Protein AF-A0A6B3H636-F1 (afdb_monomer_lite)

Structure (mmCIF, N/CA/C/O backbone):
data_AF-A0A6B3H636-F1
#
_entry.id   AF-A0A6B3H636-F1
#
loop_
_atom_site.group_PDB
_atom_site.id
_atom_site.type_symbol
_atom_site.label_atom_id
_atom_site.label_alt_id
_atom_site.label_comp_id
_atom_site.label_asym_id
_atom_site.label_entity_id
_atom_site.label_seq_id
_atom_site.pdbx_PDB_ins_code
_atom_site.Cartn_x
_atom_site.Cartn_y
_atom_site.Cartn_z
_atom_site.occupancy
_atom_site.B_iso_or_equiv
_atom_site.auth_seq_id
_atom_site.auth_comp_id
_atom_site.auth_asym_id
_atom_site.auth_atom_id
_atom_site.pdbx_PDB_model_num
ATOM 1 N N . MET A 1 1 ? 4.427 44.974 26.301 1.00 43.59 1 MET A N 1
ATOM 2 C CA . MET A 1 1 ? 3.365 44.247 25.573 1.00 43.59 1 MET A CA 1
ATOM 3 C C . MET A 1 1 ? 3.700 44.302 24.095 1.00 43.59 1 MET A C 1
ATOM 5 O O . MET A 1 1 ? 3.532 45.349 23.490 1.00 43.59 1 MET A O 1
ATOM 9 N N . THR A 1 2 ? 4.254 43.231 23.536 1.00 42.25 2 THR A N 1
ATOM 10 C CA . THR A 1 2 ? 4.527 43.109 22.096 1.00 42.25 2 THR A CA 1
ATOM 11 C C . THR A 1 2 ? 3.537 42.108 21.519 1.00 42.25 2 THR A C 1
ATOM 13 O O . THR A 1 2 ? 3.546 40.934 21.880 1.00 42.25 2 THR A O 1
ATOM 16 N N . THR A 1 3 ? 2.635 42.587 20.668 1.00 50.12 3 THR A N 1
ATOM 17 C CA . THR A 1 3 ? 1.655 41.774 19.948 1.00 50.12 3 THR A CA 1
ATOM 18 C C . THR A 1 3 ? 2.281 41.279 18.646 1.00 50.12 3 THR A C 1
ATOM 20 O O . THR A 1 3 ? 2.582 42.063 17.750 1.00 50.12 3 THR A O 1
ATOM 23 N N . SER A 1 4 ? 2.497 39.967 18.541 1.00 51.62 4 SER A N 1
ATOM 24 C CA . SER A 1 4 ? 2.911 39.329 17.290 1.00 51.62 4 SER A CA 1
ATOM 25 C C . SER A 1 4 ? 1.663 38.939 16.499 1.00 51.62 4 SER A C 1
ATOM 27 O O . SER A 1 4 ? 0.868 38.117 16.954 1.00 51.62 4 SER A O 1
ATOM 29 N N . THR A 1 5 ? 1.462 39.557 15.336 1.00 58.59 5 THR A N 1
ATOM 30 C CA . THR A 1 5 ? 0.376 39.203 14.411 1.00 58.59 5 THR A CA 1
ATOM 31 C C . THR A 1 5 ? 0.825 38.016 13.562 1.00 58.59 5 THR A C 1
ATOM 33 O O . THR A 1 5 ? 1.778 38.131 12.796 1.00 58.59 5 THR A O 1
ATOM 36 N N . THR A 1 6 ? 0.148 36.873 13.694 1.00 61.66 6 THR A N 1
ATOM 37 C CA . THR A 1 6 ? 0.390 35.689 12.852 1.00 61.66 6 THR A CA 1
ATOM 38 C C . THR A 1 6 ? -0.401 35.822 11.553 1.00 61.66 6 THR A C 1
ATOM 40 O O . THR A 1 6 ? -1.625 35.921 11.583 1.00 61.66 6 THR A O 1
ATOM 43 N N . ALA A 1 7 ? 0.29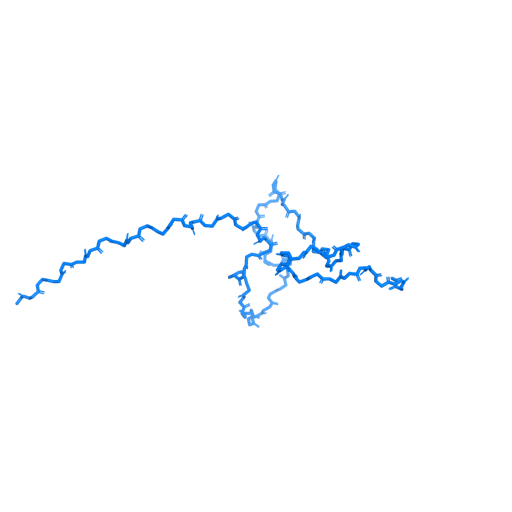3 35.833 10.413 1.00 66.88 7 ALA A N 1
ATOM 44 C CA . ALA A 1 7 ? -0.333 35.790 9.094 1.00 66.88 7 ALA A CA 1
ATOM 45 C C . ALA A 1 7 ? -0.911 34.386 8.806 1.00 66.88 7 ALA A C 1
ATOM 47 O O . ALA A 1 7 ? -0.315 33.392 9.233 1.00 66.88 7 ALA A O 1
ATOM 48 N N . PRO A 1 8 ? -2.041 34.273 8.083 1.00 65.75 8 PRO A N 1
ATOM 49 C CA . PRO A 1 8 ? -2.612 32.978 7.730 1.00 65.75 8 PRO A CA 1
ATOM 50 C C . PRO A 1 8 ? -1.678 32.200 6.784 1.00 65.75 8 PRO A C 1
ATOM 52 O O .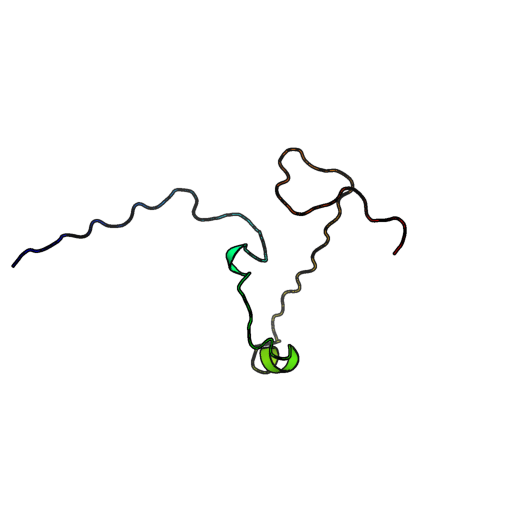 PRO A 1 8 ? -1.024 32.805 5.929 1.00 65.75 8 PRO A O 1
ATOM 55 N N . PRO A 1 9 ? -1.592 30.864 6.918 1.00 66.56 9 PRO A N 1
ATOM 56 C CA . PRO A 1 9 ? -0.723 30.055 6.075 1.00 66.56 9 PRO A CA 1
ATOM 57 C C . PRO A 1 9 ? -1.196 30.087 4.616 1.00 66.56 9 PRO A C 1
ATOM 59 O O . PRO A 1 9 ? -2.384 29.964 4.326 1.00 66.56 9 PRO A O 1
ATOM 62 N N . ALA A 1 10 ? -0.251 30.235 3.687 1.00 71.94 10 ALA A N 1
ATOM 63 C CA . ALA A 1 10 ? -0.529 30.187 2.257 1.00 71.94 10 ALA A CA 1
ATOM 64 C C . ALA A 1 10 ? -0.981 28.776 1.838 1.00 71.94 10 ALA A C 1
ATOM 66 O O . ALA A 1 10 ? -0.260 27.798 2.062 1.00 71.94 10 ALA A O 1
ATOM 67 N N . VAL A 1 11 ? -2.152 28.679 1.199 1.00 67.62 11 VAL A N 1
ATOM 68 C CA . VAL A 1 11 ? -2.678 27.426 0.637 1.00 67.62 11 VAL A CA 1
ATOM 69 C C . VAL A 1 11 ? -1.790 27.003 -0.530 1.00 67.62 11 VAL A C 1
ATOM 71 O O . VAL A 1 11 ? -1.610 27.748 -1.495 1.00 67.62 11 VAL A O 1
ATOM 74 N N . ARG A 1 12 ? -1.188 25.814 -0.431 1.00 58.00 12 ARG A N 1
ATOM 75 C CA . ARG A 1 12 ? -0.318 25.283 -1.485 1.00 58.00 12 ARG A CA 1
ATOM 76 C C . ARG A 1 12 ? -1.182 24.596 -2.549 1.00 58.00 12 ARG A C 1
ATOM 78 O O . ARG A 1 12 ? -1.975 23.738 -2.186 1.00 58.00 12 ARG A O 1
ATOM 85 N N . PRO A 1 13 ? -0.985 24.875 -3.850 1.00 58.47 13 PRO A N 1
ATOM 86 C CA . PRO A 1 13 ? -1.849 24.398 -4.941 1.00 58.47 13 PRO A CA 1
ATOM 87 C C . PRO A 1 13 ? -1.797 22.881 -5.209 1.00 58.47 13 PRO A C 1
ATOM 89 O O . PRO A 1 13 ? -2.394 22.404 -6.166 1.00 58.47 13 PRO A O 1
ATOM 92 N N . TYR A 1 14 ? -1.100 22.114 -4.370 1.00 55.59 14 TYR A N 1
ATOM 93 C CA . TYR A 1 14 ? -1.002 20.661 -4.461 1.00 55.59 14 TYR A CA 1
ATOM 94 C C . TYR A 1 14 ? -1.385 20.029 -3.120 1.00 55.59 14 TYR A C 1
ATOM 96 O O . TYR A 1 14 ? -0.564 19.399 -2.451 1.00 55.59 14 TYR A O 1
ATOM 104 N N . GLU A 1 15 ? -2.649 20.192 -2.733 1.00 53.09 15 GLU A N 1
ATOM 105 C CA . GLU A 1 15 ? -3.306 19.389 -1.695 1.00 53.09 15 GLU A CA 1
ATOM 106 C C . GLU A 1 15 ? -3.607 17.983 -2.250 1.00 53.09 15 GLU A C 1
ATOM 108 O O . GLU A 1 15 ? -4.745 17.587 -2.452 1.00 53.09 15 GLU A O 1
ATOM 113 N N . SER A 1 16 ? -2.548 17.225 -2.552 1.00 49.97 16 SER A N 1
ATOM 114 C CA . SER A 1 16 ? -2.541 15.755 -2.660 1.00 49.97 16 SER A CA 1
ATOM 115 C C . SER A 1 16 ? -3.666 15.074 -3.466 1.00 49.97 16 SER A C 1
ATOM 117 O O . SER A 1 16 ? -4.687 14.680 -2.914 1.00 49.97 16 SER A O 1
ATOM 119 N N . TYR A 1 17 ? -3.387 14.719 -4.725 1.00 48.25 17 TYR A N 1
ATOM 120 C CA . TYR A 1 17 ? -4.021 13.555 -5.366 1.00 48.25 17 TYR A CA 1
ATOM 121 C C . TYR A 1 17 ? -2.945 12.556 -5.797 1.00 48.25 17 TYR A C 1
ATOM 123 O O . TYR A 1 17 ? -2.659 12.356 -6.973 1.00 48.25 17 TYR A O 1
ATOM 131 N N . VAL A 1 18 ? -2.296 11.943 -4.808 1.00 50.47 18 VAL A N 1
ATOM 132 C CA . VAL A 1 18 ? -1.530 10.716 -5.030 1.00 50.47 18 VAL A CA 1
ATOM 133 C C . VAL A 1 18 ? -2.273 9.622 -4.290 1.00 50.47 18 VAL A C 1
ATOM 135 O O . VAL A 1 18 ? -2.265 9.583 -3.061 1.00 50.47 18 VAL A O 1
ATOM 138 N N . TYR A 1 19 ? -2.916 8.739 -5.050 1.00 55.69 19 TYR A N 1
ATOM 139 C CA . TYR A 1 19 ? -3.546 7.509 -4.569 1.00 55.69 19 TYR A CA 1
ATOM 140 C C . TYR A 1 19 ? -2.458 6.492 -4.163 1.00 55.69 19 TYR A C 1
ATOM 142 O O . TYR A 1 19 ? -2.373 5.385 -4.678 1.00 55.69 19 TYR A O 1
ATOM 150 N N . ALA A 1 20 ? -1.546 6.894 -3.278 1.00 58.88 20 ALA A N 1
ATOM 151 C CA . ALA A 1 20 ? -0.593 5.996 -2.649 1.00 58.88 20 ALA A CA 1
ATOM 152 C C . ALA A 1 20 ? -1.233 5.545 -1.342 1.00 58.88 20 ALA A C 1
ATOM 154 O O . ALA A 1 20 ? -1.048 6.177 -0.306 1.00 58.88 20 ALA A O 1
ATOM 155 N N . TYR A 1 21 ? -2.046 4.494 -1.401 1.00 61.47 21 TYR A N 1
ATOM 156 C CA . TYR A 1 21 ? -2.364 3.717 -0.212 1.00 61.47 21 TYR A CA 1
ATOM 157 C C . TYR A 1 21 ? -1.390 2.530 -0.159 1.00 61.47 21 TYR A C 1
ATOM 159 O O . TYR A 1 21 ? -1.310 1.801 -1.145 1.00 61.47 21 TYR A O 1
ATOM 167 N N . PRO A 1 22 ? -0.634 2.329 0.936 1.00 65.62 22 PRO A N 1
ATOM 168 C CA . PRO A 1 22 ? -0.529 3.188 2.114 1.00 65.62 22 PRO A CA 1
ATOM 169 C C . PRO A 1 22 ? 0.305 4.443 1.811 1.00 65.62 22 PRO A C 1
ATOM 171 O O . PRO A 1 22 ? 1.318 4.376 1.110 1.00 65.62 22 PRO A O 1
ATOM 174 N N . HIS A 1 23 ? -0.086 5.590 2.370 1.00 68.00 23 HIS A N 1
ATOM 175 C CA . HIS A 1 23 ? 0.681 6.825 2.195 1.00 68.00 23 HIS A CA 1
ATOM 176 C C . HIS A 1 23 ? 2.042 6.687 2.885 1.00 68.00 23 HIS A C 1
ATOM 178 O O . HIS A 1 23 ? 2.159 6.000 3.897 1.00 68.00 23 HIS A O 1
ATOM 184 N N . LYS A 1 24 ? 3.082 7.376 2.403 1.00 64.94 24 LYS A N 1
ATOM 185 C CA . LYS A 1 24 ? 4.427 7.293 3.009 1.00 64.94 24 LYS A CA 1
ATOM 186 C C . LYS A 1 24 ? 4.447 7.624 4.511 1.00 64.94 24 LYS A C 1
ATOM 188 O O . LYS A 1 24 ? 5.314 7.147 5.228 1.00 64.94 24 LYS A O 1
ATOM 193 N N . THR A 1 25 ? 3.487 8.419 4.989 1.00 68.69 25 THR A N 1
ATOM 194 C CA . THR A 1 25 ? 3.344 8.764 6.416 1.00 68.69 25 THR A CA 1
ATOM 195 C C . THR A 1 25 ? 2.631 7.692 7.239 1.00 68.69 25 THR A C 1
ATOM 197 O O . THR A 1 25 ? 2.574 7.815 8.457 1.00 68.69 25 THR A O 1
ATOM 200 N N . ALA A 1 26 ? 2.068 6.660 6.607 1.00 77.44 26 ALA A N 1
ATOM 201 C CA . ALA A 1 26 ? 1.490 5.517 7.306 1.00 77.44 26 ALA A CA 1
ATOM 202 C C . ALA A 1 26 ? 2.578 4.654 7.968 1.00 77.44 26 ALA A C 1
ATOM 204 O O . ALA A 1 26 ? 2.309 3.975 8.957 1.00 77.44 26 ALA A O 1
ATOM 205 N N . TYR A 1 27 ? 3.813 4.703 7.461 1.00 76.38 27 TYR A N 1
ATOM 206 C CA . TYR A 1 27 ? 4.934 3.970 8.033 1.00 76.38 27 TYR A CA 1
ATOM 207 C C . TYR A 1 27 ? 5.499 4.712 9.246 1.00 76.38 27 TYR A C 1
ATOM 209 O O . TYR A 1 27 ? 6.016 5.824 9.136 1.00 76.38 27 TYR A O 1
ATOM 217 N N . ARG A 1 28 ? 5.429 4.066 10.410 1.00 82.75 28 ARG A N 1
ATOM 218 C CA . ARG A 1 28 ? 6.095 4.495 11.643 1.00 82.75 28 ARG A CA 1
ATOM 219 C C . ARG A 1 28 ? 6.679 3.283 12.365 1.00 82.75 28 ARG A C 1
ATOM 221 O O . ARG A 1 28 ? 6.153 2.180 12.191 1.00 82.75 28 ARG A O 1
ATOM 228 N N . PRO A 1 29 ? 7.717 3.458 13.199 1.00 84.44 29 PRO A N 1
ATOM 229 C CA . PRO A 1 29 ? 8.117 2.418 14.133 1.00 84.44 29 PRO A CA 1
ATOM 230 C C . PRO A 1 29 ? 6.912 1.976 14.972 1.00 84.44 29 PRO A C 1
ATOM 232 O O . PRO A 1 29 ? 6.172 2.813 15.490 1.00 84.44 29 PRO A O 1
ATOM 235 N N . LEU A 1 30 ? 6.714 0.664 15.088 1.00 84.25 30 LEU A N 1
ATOM 236 C CA . LEU A 1 30 ? 5.682 0.064 15.929 1.00 84.25 30 LEU A CA 1
ATOM 237 C C . LEU A 1 30 ? 6.387 -0.789 16.999 1.00 84.25 30 LEU A C 1
ATOM 239 O O . LEU A 1 30 ? 6.773 -1.917 16.685 1.00 84.25 30 LEU A O 1
ATOM 243 N N . PRO A 1 31 ? 6.641 -0.245 18.209 1.00 82.94 31 PRO A N 1
ATOM 244 C CA . PRO A 1 31 ? 7.473 -0.896 19.226 1.00 82.94 31 PRO A CA 1
ATOM 245 C C . PRO A 1 31 ? 6.830 -2.156 19.809 1.00 82.94 31 PRO A C 1
ATOM 247 O O . PRO A 1 31 ? 7.465 -3.205 19.838 1.00 82.94 31 PRO A O 1
ATOM 250 N N . ASP A 1 32 ? 5.555 -2.064 20.188 1.00 88.19 32 ASP A N 1
ATOM 251 C CA . ASP A 1 32 ? 4.867 -3.122 20.942 1.00 88.19 32 ASP A CA 1
ATOM 252 C C . ASP A 1 32 ? 4.364 -4.269 20.055 1.00 88.19 32 ASP A C 1
ATOM 254 O O . ASP A 1 32 ? 4.082 -5.353 20.551 1.00 88.19 32 ASP A O 1
ATOM 258 N N . ARG A 1 33 ? 4.261 -4.029 18.735 1.00 86.56 33 ARG A N 1
ATOM 259 C CA . ARG A 1 33 ? 3.821 -4.990 17.701 1.00 86.56 33 ARG A CA 1
ATOM 260 C C . ARG A 1 33 ? 2.646 -5.872 18.169 1.00 86.56 33 ARG A C 1
ATOM 262 O O . ARG A 1 33 ? 2.782 -7.097 18.184 1.00 86.56 33 ARG A O 1
ATOM 269 N N . PRO A 1 34 ? 1.504 -5.270 18.554 1.00 89.88 34 PRO A N 1
ATOM 270 C CA . PRO A 1 34 ? 0.373 -6.025 19.080 1.00 89.88 34 PRO A CA 1
ATOM 271 C C . PRO A 1 34 ? -0.132 -7.046 18.058 1.00 89.88 34 PRO A C 1
ATOM 273 O O . PRO A 1 34 ? 0.005 -6.856 16.843 1.00 89.88 34 PRO A O 1
ATOM 276 N N . ALA A 1 35 ? -0.758 -8.117 18.544 1.00 92.44 35 ALA A N 1
ATOM 277 C CA . ALA A 1 35 ? -1.368 -9.099 17.662 1.00 92.44 35 ALA A CA 1
ATOM 278 C C . ALA A 1 35 ? -2.476 -8.439 16.826 1.00 92.44 35 ALA A C 1
ATOM 280 O O . ALA A 1 35 ? -3.319 -7.711 17.351 1.00 92.44 35 ALA A O 1
ATOM 281 N N . LEU A 1 36 ? -2.529 -8.742 15.524 1.00 89.12 36 LEU A N 1
ATOM 282 C CA . LEU A 1 36 ? -3.518 -8.143 14.618 1.00 89.12 36 LEU A CA 1
ATOM 283 C C . LEU A 1 36 ? -4.958 -8.374 15.101 1.00 89.12 36 LEU A C 1
ATOM 285 O O . LEU A 1 36 ? -5.797 -7.486 14.993 1.00 89.12 36 LEU A O 1
ATOM 289 N N . ARG A 1 37 ? -5.226 -9.549 15.688 1.00 92.38 37 ARG A N 1
ATOM 290 C CA . ARG A 1 37 ? -6.537 -9.896 16.255 1.00 92.38 37 ARG A CA 1
ATOM 291 C C . ARG A 1 37 ? -6.965 -8.933 17.362 1.00 92.38 37 ARG A C 1
ATOM 293 O O . ARG A 1 37 ? -8.137 -8.587 17.431 1.00 92.38 37 ARG A O 1
ATOM 300 N N . GLU A 1 38 ? -6.033 -8.538 18.223 1.00 93.19 38 GLU A N 1
ATOM 301 C CA . GLU A 1 38 ? -6.292 -7.614 19.332 1.00 93.19 38 GLU A CA 1
ATOM 302 C C . GLU A 1 38 ? -6.500 -6.198 18.803 1.00 93.19 38 GLU A C 1
ATOM 304 O O . GLU A 1 38 ? -7.464 -5.540 19.184 1.00 93.19 38 GLU A O 1
ATOM 309 N N . LEU A 1 39 ? -5.669 -5.779 17.842 1.00 89.56 39 LEU A N 1
ATOM 310 C CA . LEU A 1 39 ? -5.797 -4.484 17.174 1.00 89.56 39 LEU A CA 1
ATOM 311 C C . LEU A 1 39 ? -7.162 -4.314 16.480 1.00 89.56 39 LEU A C 1
ATOM 313 O O . LEU A 1 39 ? -7.725 -3.230 16.492 1.00 89.56 39 LEU A O 1
ATOM 317 N N . TRP A 1 40 ? -7.700 -5.386 15.893 1.00 90.94 40 TRP A N 1
ATOM 318 C CA . TRP A 1 40 ? -8.960 -5.387 15.134 1.00 90.94 40 TRP A CA 1
ATOM 319 C C . TRP A 1 40 ? -10.198 -5.780 15.954 1.00 90.94 40 TRP A C 1
ATOM 321 O O . TRP A 1 40 ? -11.287 -5.964 15.396 1.00 90.94 40 TRP A O 1
ATOM 331 N N . ALA A 1 41 ? -10.064 -5.985 17.266 1.00 94.62 41 ALA A N 1
ATOM 332 C CA . ALA A 1 41 ? -11.156 -6.513 18.081 1.00 94.62 41 ALA A CA 1
ATOM 333 C C . ALA A 1 41 ? -12.372 -5.570 18.117 1.00 94.62 41 ALA A C 1
ATOM 335 O O . ALA A 1 41 ? -13.503 -6.052 18.050 1.00 94.62 41 ALA A O 1
ATOM 336 N N . ALA A 1 42 ? -12.128 -4.256 18.171 1.00 93.44 42 ALA A N 1
ATOM 337 C CA . ALA A 1 42 ? -13.149 -3.216 18.322 1.00 93.44 42 ALA A CA 1
ATOM 338 C C . ALA A 1 42 ? -13.481 -2.450 17.025 1.00 93.44 42 ALA A C 1
ATOM 340 O O . ALA A 1 42 ? -14.360 -1.592 17.039 1.00 93.44 42 ALA A O 1
ATOM 341 N N . GLU A 1 43 ? -12.798 -2.744 15.917 1.00 91.81 43 GLU A N 1
ATOM 342 C CA . GLU A 1 43 ? -13.028 -2.053 14.644 1.00 91.81 43 GLU A CA 1
ATOM 343 C C . GLU A 1 43 ? -14.354 -2.502 13.994 1.00 91.81 43 GLU A C 1
ATOM 345 O O . GLU A 1 43 ? -14.663 -3.703 14.025 1.00 91.81 43 GLU A O 1
ATOM 350 N N . PRO A 1 44 ? -15.132 -1.586 13.380 1.00 90.75 44 PRO A N 1
ATOM 351 C CA . PRO A 1 44 ? -16.297 -1.934 12.566 1.00 90.75 44 PRO A CA 1
ATOM 352 C C . PRO A 1 44 ? -15.908 -2.833 11.381 1.00 90.75 44 PRO A C 1
ATOM 354 O O . PRO A 1 44 ? -14.901 -2.603 10.713 1.00 90.75 44 PRO A O 1
ATOM 357 N N . LYS A 1 45 ? -16.698 -3.883 11.120 1.00 91.31 45 LYS A N 1
ATOM 358 C CA . LYS A 1 45 ? -16.416 -4.905 10.080 1.00 91.31 45 LYS A CA 1
ATOM 359 C C . LYS A 1 45 ? -17.518 -5.021 9.030 1.00 91.31 45 LYS A C 1
ATOM 361 O O . LYS A 1 45 ? -17.498 -5.931 8.209 1.00 91.31 45 LYS A O 1
ATOM 366 N N . ASP A 1 46 ? -18.482 -4.118 9.080 1.00 92.00 46 ASP A N 1
ATOM 367 C CA . ASP A 1 46 ? -19.598 -4.005 8.145 1.00 92.00 46 ASP A CA 1
ATOM 368 C C . ASP A 1 46 ? -19.206 -3.314 6.827 1.00 92.00 46 ASP A C 1
ATOM 370 O O . ASP A 1 46 ? -19.888 -3.498 5.821 1.00 92.00 46 ASP A O 1
ATOM 374 N N . ALA A 1 47 ? -18.079 -2.594 6.800 1.00 85.31 47 ALA A N 1
ATOM 375 C CA . ALA A 1 47 ? -17.498 -2.010 5.593 1.00 85.31 47 ALA A CA 1
ATOM 376 C C . ALA A 1 47 ? -15.959 -2.088 5.613 1.00 85.31 47 ALA A C 1
ATOM 378 O O . ALA A 1 47 ? -15.281 -1.228 6.171 1.00 85.31 47 ALA A O 1
ATOM 379 N N . LEU A 1 48 ? -15.398 -3.129 4.986 1.00 85.12 48 LEU A N 1
ATOM 380 C CA . LEU A 1 48 ? -13.951 -3.359 4.914 1.00 85.12 48 LEU A CA 1
ATOM 381 C C . LEU A 1 48 ? -13.402 -3.095 3.509 1.00 85.12 48 LEU A C 1
ATOM 383 O O . LEU A 1 48 ? -13.993 -3.499 2.510 1.00 85.12 48 LEU A O 1
ATOM 387 N N . SER A 1 49 ? -12.215 -2.493 3.455 1.00 82.38 49 SER A N 1
ATOM 388 C CA . SER A 1 49 ? -11.427 -2.321 2.232 1.00 82.38 49 SER A CA 1
ATOM 389 C C . SER A 1 49 ? -10.174 -3.186 2.309 1.00 82.38 49 SER A C 1
ATOM 391 O O . SER A 1 49 ? -9.439 -3.129 3.295 1.00 82.38 49 SER A O 1
ATOM 393 N N . LEU A 1 50 ? -9.911 -3.973 1.264 1.00 82.25 50 LEU A N 1
ATOM 394 C CA . LEU A 1 50 ? -8.712 -4.802 1.161 1.00 82.25 50 LEU A CA 1
ATOM 395 C C . LEU A 1 50 ? -7.717 -4.169 0.191 1.00 82.25 50 LEU A C 1
ATOM 397 O O . LEU A 1 50 ? -8.036 -3.917 -0.968 1.00 82.25 50 LEU A O 1
ATOM 401 N N . 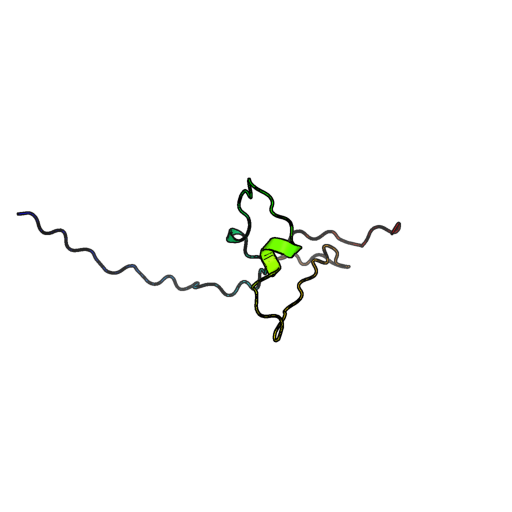TYR A 1 51 ? -6.493 -3.966 0.665 1.00 83.88 51 TYR A N 1
ATOM 402 C CA . TYR A 1 51 ? -5.362 -3.581 -0.166 1.00 83.88 51 TYR A CA 1
ATOM 403 C C . TYR A 1 51 ? -4.379 -4.744 -0.259 1.00 83.88 51 TYR A C 1
ATOM 405 O O . TYR A 1 51 ? -3.882 -5.227 0.759 1.00 83.88 51 TYR A O 1
ATOM 413 N N . LEU A 1 52 ? -4.074 -5.159 -1.487 1.00 83.25 52 LEU A N 1
ATOM 414 C CA . LEU A 1 52 ? -3.004 -6.106 -1.779 1.00 83.25 52 LEU A CA 1
ATOM 415 C C . LEU A 1 52 ? -1.930 -5.393 -2.590 1.00 83.25 52 LEU A C 1
ATOM 417 O O . LEU A 1 52 ? -2.219 -4.772 -3.613 1.00 83.25 52 L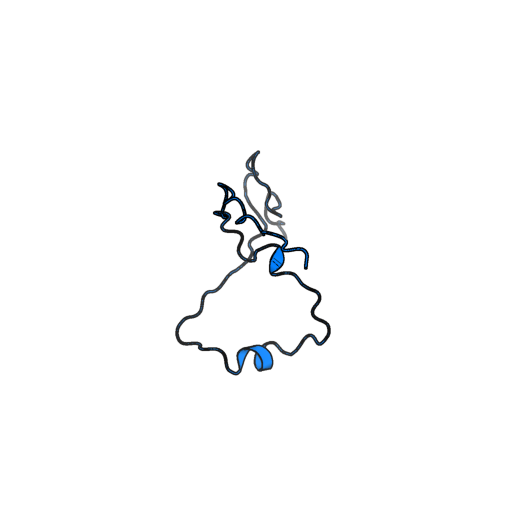EU A O 1
ATOM 421 N N . HIS A 1 53 ? -0.683 -5.497 -2.144 1.00 82.31 53 HIS A N 1
ATOM 422 C CA . HIS A 1 53 ? 0.436 -4.945 -2.888 1.00 82.31 53 HIS A CA 1
ATOM 423 C C . HIS A 1 53 ? 0.937 -5.961 -3.918 1.00 82.31 53 HIS A C 1
ATOM 425 O O . HIS A 1 53 ? 1.467 -7.004 -3.543 1.00 82.31 53 HIS A O 1
ATOM 431 N N . ILE A 1 54 ? 0.787 -5.640 -5.204 1.00 84.94 54 ILE A N 1
ATOM 432 C CA . ILE A 1 54 ? 1.352 -6.406 -6.321 1.00 84.94 54 ILE A CA 1
ATOM 433 C C . ILE A 1 54 ? 2.587 -5.643 -6.822 1.00 84.94 54 ILE A C 1
ATOM 435 O O . ILE A 1 54 ? 2.437 -4.606 -7.469 1.00 84.94 54 ILE A O 1
ATOM 439 N N . PRO A 1 55 ? 3.814 -6.096 -6.505 1.00 84.31 55 PRO A N 1
ATOM 440 C CA . PRO A 1 55 ? 5.026 -5.330 -6.776 1.00 84.31 55 PRO A CA 1
ATOM 441 C C . PRO A 1 55 ? 5.596 -5.584 -8.176 1.00 84.31 55 PRO A C 1
ATOM 443 O O . PRO A 1 55 ? 6.760 -5.264 -8.405 1.00 84.31 55 PRO A O 1
ATOM 446 N N . PHE A 1 56 ? 4.839 -6.175 -9.104 1.00 86.88 56 PHE A N 1
ATOM 447 C CA . PHE A 1 56 ? 5.324 -6.528 -10.438 1.00 86.88 56 PHE A CA 1
ATOM 448 C C . PHE A 1 56 ? 4.450 -5.965 -11.558 1.00 86.88 56 PHE A C 1
ATOM 450 O O . PHE A 1 56 ? 3.225 -5.946 -11.458 1.00 86.88 56 PHE A O 1
ATOM 457 N N . CYS A 1 57 ? 5.107 -5.537 -12.637 1.00 86.75 57 CYS A N 1
ATOM 458 C CA . CYS A 1 57 ? 4.477 -5.102 -13.882 1.00 86.75 57 CYS A CA 1
ATOM 459 C C . CYS A 1 57 ? 5.187 -5.742 -15.079 1.00 86.75 57 CYS A C 1
ATOM 461 O O . CYS A 1 57 ? 6.389 -5.984 -15.029 1.00 86.75 57 CYS A O 1
ATOM 463 N N . GLU A 1 58 ? 4.473 -5.959 -16.182 1.00 88.25 58 GLU A N 1
ATOM 464 C CA . GLU A 1 58 ? 5.080 -6.411 -17.445 1.00 88.25 58 GLU A CA 1
ATOM 465 C C . GLU A 1 58 ? 6.015 -5.347 -18.038 1.00 88.25 58 GLU A C 1
ATOM 467 O O . GLU A 1 58 ? 7.086 -5.654 -18.553 1.00 88.25 58 GLU A O 1
ATOM 472 N N . VAL A 1 59 ? 5.635 -4.074 -17.905 1.00 86.69 59 VAL A N 1
ATOM 473 C CA . VAL A 1 59 ? 6.408 -2.927 -18.385 1.00 86.69 59 VAL A CA 1
ATOM 474 C C . VAL A 1 59 ? 6.582 -1.887 -17.287 1.00 86.69 59 VAL A C 1
ATOM 476 O O . VAL A 1 59 ? 5.692 -1.658 -16.464 1.00 86.69 59 VAL A O 1
ATOM 479 N N . ARG A 1 60 ? 7.732 -1.206 -17.295 1.00 84.50 60 ARG A N 1
ATOM 480 C CA . ARG A 1 60 ? 7.969 -0.046 -16.435 1.00 84.50 60 ARG A CA 1
ATOM 481 C C . ARG A 1 60 ? 7.756 1.239 -17.219 1.00 84.50 60 ARG A C 1
ATOM 483 O O . ARG A 1 60 ? 8.536 1.573 -18.106 1.00 84.50 60 ARG A O 1
ATOM 490 N N . CYS A 1 61 ? 6.743 2.002 -16.829 1.00 88.69 61 CYS A N 1
ATOM 491 C CA . CYS A 1 61 ? 6.541 3.353 -17.339 1.00 88.69 61 CYS A CA 1
ATOM 492 C C . CYS A 1 61 ? 7.713 4.265 -16.930 1.00 88.69 61 CYS A C 1
ATOM 494 O O . CYS A 1 61 ? 8.169 4.206 -15.787 1.00 88.69 61 CYS A O 1
ATOM 496 N N . GLY A 1 62 ? 8.161 5.157 -17.822 1.00 85.94 62 GLY A N 1
ATOM 497 C CA . GLY A 1 62 ? 9.282 6.075 -17.550 1.00 85.94 62 GLY A CA 1
ATOM 498 C C . GLY A 1 62 ? 9.037 7.056 -16.394 1.00 85.94 62 GLY A C 1
ATOM 499 O O . GLY A 1 62 ? 9.979 7.506 -15.754 1.00 85.94 62 GLY A O 1
ATOM 500 N N . PHE A 1 63 ? 7.771 7.335 -16.081 1.00 86.69 63 PHE A N 1
ATOM 501 C CA . PHE A 1 63 ? 7.345 8.162 -14.947 1.00 86.69 63 PHE A CA 1
ATOM 502 C C . PHE A 1 63 ? 7.061 7.353 -13.668 1.00 86.69 63 PHE A C 1
ATOM 504 O O . PHE A 1 63 ? 6.595 7.914 -12.674 1.00 86.69 63 PHE A O 1
ATOM 511 N N . CYS A 1 64 ? 7.258 6.030 -13.685 1.00 82.81 64 CYS A N 1
ATOM 512 C CA . CYS A 1 64 ? 6.922 5.186 -12.545 1.00 82.81 64 CYS A CA 1
ATOM 513 C C . CYS A 1 64 ? 7.881 5.445 -11.375 1.00 82.81 64 CYS A C 1
ATOM 515 O O . CYS A 1 64 ? 9.078 5.158 -11.460 1.00 82.81 64 CYS A O 1
ATOM 517 N N . ASN A 1 65 ? 7.305 5.935 -10.274 1.00 74.31 65 ASN A N 1
ATOM 518 C CA . ASN A 1 65 ? 7.981 6.211 -9.005 1.00 74.31 65 ASN A CA 1
ATOM 519 C C . ASN A 1 65 ? 7.601 5.211 -7.896 1.00 74.31 65 ASN A C 1
ATOM 521 O O . ASN A 1 65 ? 7.913 5.438 -6.729 1.00 74.31 65 ASN A O 1
ATOM 525 N N . LEU A 1 66 ? 6.879 4.137 -8.236 1.00 76.94 66 LEU A N 1
ATOM 526 C CA . LEU A 1 66 ? 6.462 3.104 -7.285 1.00 76.94 66 LEU A CA 1
ATOM 527 C C . LEU A 1 66 ? 7.542 2.020 -7.148 1.00 76.94 66 LEU A C 1
ATOM 529 O O . LEU A 1 66 ? 8.373 1.824 -8.036 1.00 76.94 66 LEU A O 1
ATOM 533 N N . PHE A 1 67 ? 7.521 1.304 -6.020 1.00 68.69 67 PHE A N 1
ATOM 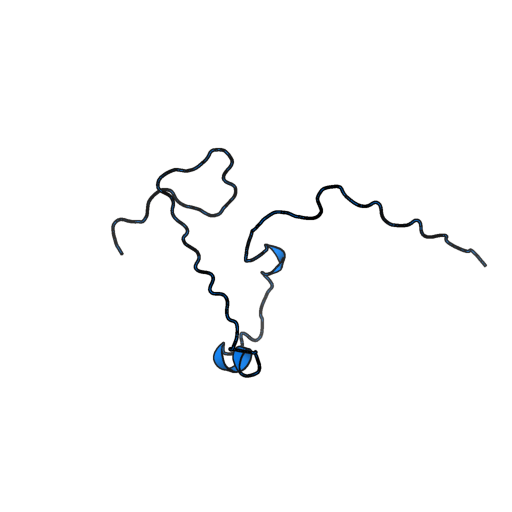534 C CA . PHE A 1 67 ? 8.435 0.198 -5.719 1.00 68.69 67 PHE A CA 1
ATOM 535 C C . PHE A 1 67 ? 8.052 -1.077 -6.486 1.00 68.69 67 PHE A C 1
ATOM 537 O O . PHE A 1 67 ? 7.611 -2.061 -5.900 1.00 68.69 67 PHE A O 1
ATOM 544 N N . THR A 1 68 ? 8.201 -1.048 -7.808 1.00 71.62 68 THR A N 1
ATOM 545 C CA . THR A 1 68 ? 7.793 -2.138 -8.704 1.00 71.62 68 THR A CA 1
ATOM 546 C C . THR A 1 68 ? 9.008 -2.787 -9.379 1.00 71.62 68 THR A C 1
ATOM 548 O O . THR A 1 68 ? 9.984 -2.109 -9.709 1.00 71.62 68 THR A O 1
ATOM 551 N N . ARG A 1 69 ? 8.948 -4.101 -9.615 1.00 77.75 69 ARG A N 1
ATOM 552 C CA . ARG A 1 69 ? 9.879 -4.891 -10.437 1.00 77.75 69 ARG A CA 1
ATOM 553 C C . ARG A 1 69 ? 9.240 -5.237 -11.787 1.00 77.75 69 ARG A C 1
ATOM 555 O O . ARG A 1 69 ? 8.024 -5.374 -11.879 1.00 77.75 69 ARG A O 1
ATOM 562 N N . ILE A 1 70 ? 10.046 -5.352 -12.840 1.00 83.38 70 ILE A N 1
ATOM 563 C CA . ILE A 1 70 ? 9.550 -5.829 -14.138 1.00 83.38 70 ILE A CA 1
ATOM 564 C C . ILE A 1 70 ? 9.542 -7.357 -14.115 1.00 83.38 70 ILE A C 1
ATOM 566 O O . ILE A 1 70 ? 10.570 -7.953 -13.801 1.00 83.38 70 ILE A O 1
ATOM 570 N N . GLY A 1 71 ? 8.399 -7.953 -14.450 1.00 79.25 71 GLY A N 1
ATOM 571 C CA . GLY A 1 71 ? 8.172 -9.395 -14.382 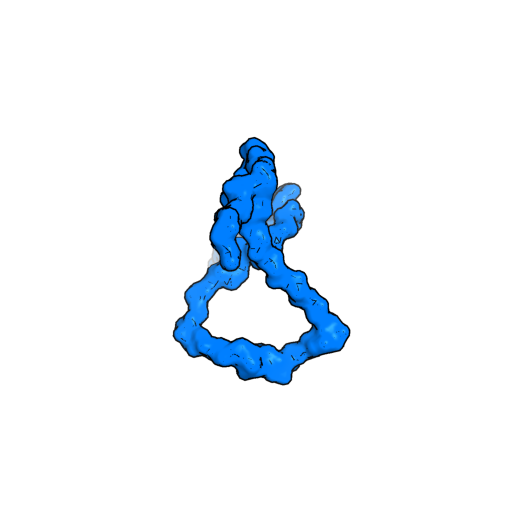1.00 79.25 71 GLY A CA 1
ATOM 572 C C . GLY A 1 71 ? 7.946 -9.907 -12.954 1.00 79.25 71 GLY A C 1
ATOM 573 O O . GLY A 1 71 ? 8.499 -9.387 -11.981 1.00 79.25 71 GLY A O 1
ATOM 574 N N . ALA A 1 72 ? 7.111 -10.938 -12.829 1.00 74.88 72 ALA A N 1
ATOM 575 C CA . ALA A 1 72 ? 7.105 -11.797 -11.649 1.00 74.88 72 ALA A CA 1
ATOM 576 C C . ALA A 1 72 ? 8.242 -12.830 -11.794 1.00 74.88 72 ALA A C 1
ATOM 578 O O . ALA A 1 72 ? 8.541 -13.223 -12.923 1.00 74.88 72 ALA A O 1
ATOM 579 N N . PRO A 1 73 ? 8.902 -13.254 -10.702 1.00 74.19 73 PRO A N 1
ATOM 580 C CA . PRO A 1 73 ? 9.837 -14.373 -10.775 1.00 74.19 73 PRO A CA 1
ATOM 581 C C . PRO A 1 73 ? 9.112 -15.628 -11.291 1.00 74.19 73 PRO A C 1
ATOM 583 O O . PRO A 1 73 ? 7.959 -15.857 -10.937 1.00 74.19 73 PRO A O 1
ATOM 586 N N . GLU A 1 74 ? 9.777 -16.417 -12.141 1.00 71.44 74 GLU A N 1
ATOM 587 C CA . GLU A 1 74 ? 9.197 -17.637 -12.733 1.00 71.44 74 GLU A CA 1
ATOM 588 C C . GLU A 1 74 ? 8.971 -18.757 -11.701 1.00 71.44 74 GLU A C 1
ATOM 590 O O . GLU A 1 74 ? 8.173 -19.660 -11.933 1.00 71.44 74 GLU A O 1
ATOM 595 N N . GLU A 1 75 ? 9.628 -18.675 -10.543 1.00 65.75 75 GLU A N 1
ATOM 596 C CA . GLU A 1 75 ? 9.415 -19.564 -9.403 1.00 65.75 75 GLU A CA 1
ATOM 597 C C . GLU A 1 75 ? 8.483 -18.881 -8.385 1.00 65.75 75 GLU A C 1
ATOM 599 O O . GLU A 1 75 ? 8.859 -17.881 -7.762 1.00 65.75 75 GLU A O 1
ATOM 604 N N . LEU A 1 76 ? 7.267 -19.420 -8.237 1.00 55.88 76 LEU A N 1
ATOM 605 C CA . LEU A 1 76 ? 6.295 -19.096 -7.183 1.00 55.88 76 LEU A CA 1
ATOM 606 C C . LEU A 1 76 ? 6.105 -20.296 -6.254 1.00 55.88 76 LEU A C 1
ATOM 608 O O . LEU A 1 76 ? 5.849 -21.403 -6.780 1.00 55.88 76 LEU A O 1
#

Foldseek 3Di:
DDDDDDDDDDDDPPPDDDPDVVDPVVDDDDPVPDDVCVVCVPPDDPDDDDDDDDQEDCDDDPPDPDNHDHDDPPPD

Sequence (76 aa):
MTTSTTAPPAVRPYESYVYAYPHKTAYRPLPDRPALRELWAAEPKDALSLYLHIPFCEVRCGFCNLFTRIGAPEEL

Radius of gyration: 21.01 Å; chains: 1; bounding box: 30×64×44 Å

pLDDT: mean 75.3, std 14.12, range [42.25, 94.62]

Secondary structure (DSSP, 8-state):
----PPPPPPPPS-------SSPGGG----SS---HHHHTSSS--SS--------EESS--TT--SS-EES--S--